Protein AF-A0A6L3X7C4-F1 (afdb_monomer)

Solvent-accessible surface area (backbone atoms only — not comparable to full-atom values): 9653 Å² total; per-residue (Å²): 132,88,69,69,70,49,76,47,75,50,71,75,43,77,41,56,76,80,66,51,71,67,56,55,49,32,49,53,51,39,54,50,51,34,57,78,67,65,48,51,66,63,54,42,50,52,48,37,49,77,60,28,82,57,48,43,66,79,46,42,47,65,79,62,64,33,93,55,52,71,61,48,52,57,58,47,50,78,78,40,77,66,32,76,47,75,29,35,38,68,90,74,42,82,48,37,38,40,21,62,51,86,77,60,83,91,55,77,57,62,48,46,70,46,79,44,75,48,69,45,38,42,35,86,85,70,50,65,44,62,66,53,42,56,42,34,75,77,35,82,52,38,69,58,31,45,49,52,37,46,75,72,70,43,91,82,57,80,61,66,31,70,78,94

Foldseek 3Di:
DDFDKDKDKDAKDKDWPPDPVQQVVLLVVLLVVCVVVVDDLLVSVVSCQVRGQKDWPVCSCRSSVHPPVVVSVVVVVVVAVKDKDWAEEQNHDITIMIHSDPDCPPPDRYIYIDIDTDMWMQGPVRDTLVVLVVLCVVDVQLVVSQVVCVVVVHDDDSVSSPDD

Secondary structure (DSSP, 8-state):
----EEEEE---EEEETT--HHHHHHHHHHHHHHHHTT--HHHHHHHHHHHSS-EETTTHHHHS--TTHHHHHHHHHTTS--EEEEEEETTTEEEEEEES-S--TTS-SEE-EEEE--EEEEETT---SHHHHHHHHH--SHHHHHHHHHHTT----GGGGT--

Structure (mmCIF, N/CA/C/O backbone):
data_AF-A0A6L3X7C4-F1
#
_entry.id   AF-A0A6L3X7C4-F1
#
loop_
_atom_site.group_PDB
_atom_site.id
_atom_site.type_symbol
_atom_site.label_atom_id
_atom_site.label_alt_id
_atom_site.label_comp_id
_atom_site.label_asym_id
_atom_site.label_entity_id
_atom_site.label_seq_id
_atom_site.pdbx_PDB_ins_code
_atom_site.Cartn_x
_atom_site.Cartn_y
_atom_site.Cartn_z
_atom_site.occupancy
_atom_site.B_iso_or_equiv
_atom_site.auth_seq_id
_atom_site.auth_comp_id
_atom_site.auth_asym_id
_atom_site.auth_atom_id
_atom_site.pdbx_PDB_model_num
ATOM 1 N N . MET A 1 1 ? -13.056 -11.630 36.543 1.00 42.38 1 MET A N 1
ATOM 2 C CA . MET A 1 1 ? -11.672 -11.805 36.059 1.00 42.38 1 MET A CA 1
ATOM 3 C C . MET A 1 1 ? -11.628 -11.314 34.627 1.00 42.38 1 MET A C 1
ATOM 5 O O . MET A 1 1 ? -12.332 -11.875 33.799 1.00 42.38 1 MET A O 1
ATOM 9 N N . THR A 1 2 ? -10.916 -10.227 34.346 1.00 59.78 2 THR A N 1
ATOM 10 C CA . THR A 1 2 ? -10.730 -9.724 32.979 1.00 59.78 2 THR A CA 1
ATOM 11 C C . THR A 1 2 ? -9.810 -10.690 32.240 1.00 59.78 2 THR A C 1
ATOM 13 O O . THR A 1 2 ? -8.615 -10.755 32.519 1.00 59.78 2 THR A O 1
ATOM 16 N N . GLY A 1 3 ? -10.389 -11.508 31.360 1.00 72.12 3 GLY A N 1
ATOM 17 C CA . GLY A 1 3 ? -9.619 -12.362 30.462 1.00 72.12 3 GLY A CA 1
ATOM 18 C C . GLY A 1 3 ? -8.698 -11.515 29.585 1.00 72.12 3 GLY A C 1
ATOM 19 O O . GLY A 1 3 ? -9.003 -10.360 29.283 1.00 72.12 3 GLY A O 1
ATOM 20 N N . ARG A 1 4 ? -7.554 -12.078 29.199 1.00 82.00 4 ARG A N 1
ATOM 21 C CA . ARG A 1 4 ? -6.636 -11.436 28.256 1.00 82.00 4 ARG A CA 1
ATOM 22 C C . ARG A 1 4 ? -7.362 -11.201 26.924 1.00 82.00 4 ARG A C 1
ATOM 24 O O . ARG A 1 4 ? -7.992 -12.119 26.402 1.00 82.00 4 ARG A O 1
ATOM 31 N N . VAL A 1 5 ? -7.269 -9.976 26.412 1.00 85.12 5 VAL A N 1
ATOM 32 C CA . VAL A 1 5 ? -7.754 -9.586 25.082 1.00 85.12 5 VAL A CA 1
ATOM 33 C C . VAL A 1 5 ? -6.539 -9.160 24.273 1.00 85.12 5 VAL A C 1
ATOM 35 O O . VAL A 1 5 ? -5.841 -8.222 24.659 1.00 85.12 5 VAL A O 1
ATOM 38 N N . ASP A 1 6 ? -6.277 -9.861 23.178 1.00 85.88 6 ASP A N 1
ATOM 39 C CA . ASP A 1 6 ? -5.190 -9.565 22.256 1.00 85.88 6 ASP A CA 1
ATOM 40 C C . ASP A 1 6 ? -5.738 -8.824 21.024 1.00 85.88 6 ASP A C 1
ATOM 42 O O . ASP A 1 6 ? -6.822 -9.122 20.514 1.00 85.88 6 ASP A O 1
ATOM 46 N N . TYR A 1 7 ? -4.974 -7.841 20.544 1.00 85.06 7 TYR A N 1
ATOM 47 C CA . TYR A 1 7 ? -5.285 -7.077 19.337 1.00 85.06 7 TYR A CA 1
ATOM 48 C C . TYR A 1 7 ? -4.189 -7.315 18.308 1.00 85.06 7 TYR A C 1
ATOM 50 O O . TYR A 1 7 ? -3.031 -6.961 18.529 1.00 85.06 7 TYR A O 1
ATOM 58 N N . HIS A 1 8 ? -4.550 -7.897 17.169 1.00 80.88 8 HIS A N 1
ATOM 59 C CA . HIS A 1 8 ? -3.641 -8.076 16.046 1.00 80.88 8 HIS A CA 1
ATOM 60 C C . HIS A 1 8 ? -3.910 -7.002 15.002 1.00 80.88 8 HIS A C 1
ATOM 62 O O . HIS A 1 8 ? -5.001 -6.929 14.437 1.00 80.88 8 HIS A O 1
ATOM 68 N N . LEU A 1 9 ? -2.903 -6.169 14.743 1.00 75.12 9 LEU A N 1
ATOM 69 C CA . LEU A 1 9 ? -2.938 -5.186 13.669 1.00 75.12 9 LEU A CA 1
ATOM 70 C C . LEU A 1 9 ? -2.229 -5.764 12.447 1.00 75.12 9 LEU A C 1
ATOM 72 O O . LEU A 1 9 ? -1.011 -5.940 12.448 1.00 75.12 9 LEU A O 1
ATOM 76 N N . GLU A 1 10 ? -2.986 -6.039 11.393 1.00 68.12 10 GLU A N 1
ATOM 77 C CA . GLU A 1 10 ? -2.406 -6.341 10.091 1.00 68.12 10 GLU A CA 1
ATOM 78 C C . GLU A 1 10 ? -1.957 -5.037 9.420 1.00 68.12 10 GLU A C 1
ATOM 80 O O . GLU A 1 10 ? -2.632 -4.002 9.486 1.00 68.12 10 GLU A O 1
ATOM 85 N N . LYS A 1 11 ? -0.789 -5.088 8.767 1.00 64.56 11 LYS A N 1
ATOM 86 C CA . LYS A 1 11 ? -0.268 -3.989 7.945 1.00 64.56 11 LYS A CA 1
ATOM 87 C C . LYS A 1 11 ? -1.316 -3.580 6.908 1.00 64.56 11 LYS A C 1
ATOM 89 O O . LYS A 1 11 ? -2.040 -4.429 6.398 1.00 64.56 11 LYS A O 1
ATOM 94 N N . TYR A 1 12 ? -1.344 -2.290 6.570 1.00 70.62 12 TYR A N 1
ATOM 95 C CA . TYR A 1 12 ? -2.145 -1.759 5.469 1.00 70.62 12 TYR A CA 1
ATOM 96 C C . TYR A 1 12 ? -2.023 -2.650 4.231 1.00 70.62 12 TYR A C 1
ATOM 98 O O . TYR A 1 12 ? -0.960 -2.704 3.610 1.00 70.62 12 TYR A O 1
ATOM 106 N N . LEU A 1 13 ? -3.111 -3.331 3.876 1.00 73.94 13 LEU A N 1
ATOM 107 C CA . LEU A 1 13 ? -3.192 -4.069 2.628 1.00 73.94 13 LEU A CA 1
ATOM 108 C C . LEU A 1 13 ? -3.862 -3.157 1.606 1.00 73.94 13 LEU A C 1
ATOM 110 O O . LEU A 1 13 ? -5.073 -2.926 1.652 1.00 73.94 13 LEU A O 1
ATOM 114 N N . LEU A 1 14 ? -3.041 -2.588 0.729 1.00 85.62 14 LEU A N 1
ATOM 115 C CA . LEU A 1 14 ? -3.510 -1.899 -0.462 1.00 85.62 14 LEU A CA 1
ATOM 116 C C . LEU A 1 14 ? -3.751 -2.949 -1.549 1.00 85.62 14 LEU A C 1
ATOM 118 O O . LEU A 1 14 ? -2.827 -3.669 -1.918 1.00 85.62 14 LEU A O 1
ATOM 122 N N . THR A 1 15 ? -4.975 -3.027 -2.059 1.00 85.38 15 THR A N 1
ATOM 123 C CA . THR A 1 15 ? -5.345 -3.955 -3.134 1.00 85.38 15 THR A CA 1
ATOM 124 C C . THR A 1 15 ? -5.997 -3.179 -4.265 1.00 85.38 15 THR A C 1
ATOM 126 O O . THR A 1 15 ? -6.961 -2.447 -4.033 1.00 85.38 15 THR A O 1
ATOM 129 N N . GLU A 1 16 ? -5.478 -3.336 -5.477 1.00 92.25 16 GLU A N 1
ATOM 130 C CA . GLU A 1 16 ? -6.137 -2.863 -6.694 1.00 92.25 16 GLU A CA 1
ATOM 131 C C . GLU A 1 16 ? -7.187 -3.901 -7.122 1.00 92.25 16 GLU A C 1
ATOM 133 O O . GLU A 1 16 ? -6.939 -5.103 -7.060 1.00 92.25 16 GLU A O 1
ATOM 138 N N . ALA A 1 17 ? -8.395 -3.454 -7.461 1.00 91.19 17 ALA A N 1
ATOM 139 C CA . ALA A 1 17 ? -9.540 -4.327 -7.704 1.00 91.19 17 ALA A CA 1
ATOM 140 C C . ALA A 1 17 ? -9.412 -5.136 -9.000 1.00 91.19 17 ALA A C 1
ATOM 142 O O . ALA A 1 17 ? -9.948 -6.239 -9.077 1.00 91.19 17 ALA A O 1
ATOM 143 N N . GLY A 1 18 ? -8.726 -4.586 -10.001 1.00 90.56 18 GLY A N 1
ATOM 144 C CA . GLY A 1 18 ? -8.467 -5.219 -11.287 1.00 90.56 18 GLY A CA 1
ATOM 145 C C . GLY A 1 18 ? -7.063 -5.807 -11.425 1.00 90.56 18 GLY A C 1
ATOM 146 O O . GLY A 1 18 ? -6.650 -6.032 -12.563 1.00 90.56 18 GLY A O 1
ATOM 147 N N . GLU A 1 19 ? -6.322 -6.033 -10.326 1.00 91.50 19 GLU A N 1
ATOM 148 C CA . GLU A 1 19 ? -4.899 -6.371 -10.426 1.00 91.50 19 GLU A CA 1
ATOM 149 C C . GLU A 1 19 ? -4.728 -7.711 -11.158 1.00 91.50 19 GLU A C 1
ATOM 151 O O . GLU A 1 19 ? -5.192 -8.744 -10.665 1.00 91.50 19 GLU A O 1
ATOM 156 N N . PRO A 1 20 ? -4.038 -7.746 -12.313 1.00 93.00 20 PRO A N 1
ATOM 157 C CA . PRO A 1 20 ? -3.763 -9.002 -12.988 1.00 93.00 20 PRO A CA 1
ATOM 158 C C . PRO A 1 20 ? -2.860 -9.891 -12.128 1.00 93.00 20 PRO A C 1
ATOM 160 O O . PRO A 1 20 ? -1.851 -9.421 -11.601 1.00 93.00 20 PRO A O 1
ATOM 163 N N . GLU A 1 21 ? -3.119 -11.203 -12.099 1.00 93.81 21 GLU A N 1
ATOM 164 C CA . GLU A 1 21 ? -2.332 -12.180 -11.317 1.00 93.81 21 GLU A CA 1
ATOM 165 C C . GLU A 1 21 ? -0.820 -12.108 -11.578 1.00 93.81 21 GLU A C 1
ATOM 167 O O . GLU A 1 21 ? 0.012 -12.468 -10.743 1.00 93.81 21 GLU A O 1
ATOM 172 N N . ARG A 1 22 ? -0.442 -11.678 -12.783 1.00 95.25 22 ARG A N 1
ATOM 173 C CA . ARG A 1 22 ? 0.952 -11.468 -13.162 1.00 95.25 22 ARG A CA 1
ATOM 174 C C . ARG A 1 22 ? 1.592 -10.312 -12.388 1.00 95.25 22 ARG A C 1
ATOM 176 O O . ARG A 1 22 ? 2.705 -10.489 -11.907 1.00 95.25 22 ARG A O 1
ATOM 183 N N . LEU A 1 23 ? 0.899 -9.179 -1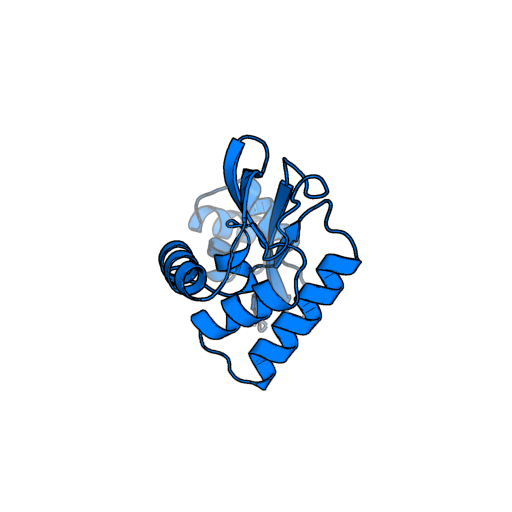2.231 1.00 94.44 23 LEU A N 1
ATOM 184 C CA . LEU A 1 23 ? 1.381 -8.065 -11.405 1.00 94.44 23 LEU A CA 1
ATOM 185 C C . LEU A 1 23 ? 1.454 -8.473 -9.937 1.00 94.44 23 LEU A C 1
ATOM 187 O O . LEU A 1 23 ? 2.448 -8.180 -9.281 1.00 94.44 23 LEU A O 1
ATOM 191 N N . THR A 1 24 ? 0.453 -9.201 -9.436 1.00 93.25 24 THR A N 1
ATOM 192 C CA . THR A 1 24 ? 0.468 -9.713 -8.059 1.00 93.25 24 THR A CA 1
ATOM 193 C C . THR A 1 24 ? 1.723 -10.552 -7.792 1.00 93.25 24 THR A C 1
ATOM 195 O O . THR A 1 24 ? 2.381 -10.373 -6.766 1.00 93.25 24 THR A O 1
ATOM 198 N N . ARG A 1 25 ? 2.110 -11.423 -8.737 1.00 96.00 25 ARG A N 1
ATOM 199 C CA . ARG A 1 25 ? 3.347 -12.218 -8.650 1.00 96.00 25 ARG A CA 1
ATOM 200 C C . ARG A 1 25 ? 4.613 -11.361 -8.703 1.00 96.00 25 ARG A C 1
ATOM 202 O O . ARG A 1 25 ? 5.460 -11.517 -7.829 1.00 96.00 25 ARG A O 1
ATOM 209 N N . GLN A 1 26 ? 4.711 -10.430 -9.655 1.00 96.75 26 GLN A N 1
ATOM 210 C CA . GLN A 1 26 ? 5.856 -9.512 -9.763 1.00 96.75 26 GLN A CA 1
ATOM 211 C C . GLN A 1 26 ? 6.063 -8.718 -8.466 1.00 96.75 26 GLN A C 1
ATOM 213 O O . GLN A 1 26 ? 7.174 -8.623 -7.949 1.00 96.75 26 GLN A O 1
ATOM 218 N N . TRP A 1 27 ? 4.981 -8.203 -7.882 1.00 95.62 27 TRP A N 1
ATOM 219 C CA . TRP A 1 27 ? 5.047 -7.500 -6.607 1.00 95.62 27 TRP A CA 1
ATOM 220 C C . TRP A 1 27 ? 5.470 -8.403 -5.451 1.00 95.62 27 TRP A C 1
ATOM 222 O O . TRP A 1 27 ? 6.261 -7.973 -4.615 1.00 95.62 27 TRP A O 1
ATOM 232 N N . ALA A 1 28 ? 4.979 -9.642 -5.388 1.00 94.25 28 ALA A N 1
ATOM 233 C CA . ALA A 1 28 ? 5.393 -10.586 -4.354 1.00 94.25 28 ALA A CA 1
ATOM 234 C C . ALA A 1 28 ? 6.902 -10.883 -4.421 1.00 94.25 28 ALA A C 1
ATOM 236 O O . ALA A 1 28 ? 7.568 -10.926 -3.385 1.00 94.25 28 ALA A O 1
ATOM 237 N N . GLU A 1 29 ? 7.450 -11.031 -5.628 1.00 96.50 29 GLU A N 1
ATOM 238 C CA . GLU A 1 29 ? 8.881 -11.246 -5.853 1.00 96.50 29 GLU A CA 1
ATOM 239 C C . GLU A 1 29 ? 9.711 -10.034 -5.425 1.00 96.50 29 GLU A C 1
ATOM 241 O O . GLU A 1 29 ? 10.627 -10.191 -4.616 1.00 96.50 29 GLU A O 1
ATOM 246 N N . VAL A 1 30 ? 9.330 -8.828 -5.862 1.00 96.56 30 VAL A N 1
ATOM 247 C CA . VAL A 1 30 ? 9.991 -7.576 -5.460 1.00 96.56 30 VAL A CA 1
ATOM 248 C C . VAL A 1 30 ? 9.965 -7.401 -3.948 1.00 96.56 30 VAL A C 1
ATOM 250 O O . VAL A 1 30 ? 10.983 -7.069 -3.348 1.00 96.56 30 VAL A O 1
ATOM 253 N N . MET A 1 31 ? 8.824 -7.643 -3.300 1.00 93.94 31 MET A N 1
ATOM 254 C CA . MET A 1 31 ? 8.701 -7.480 -1.850 1.00 93.94 31 MET A CA 1
ATOM 255 C C . MET A 1 31 ? 9.572 -8.469 -1.076 1.00 93.94 31 MET A C 1
ATOM 257 O O . MET A 1 31 ? 10.159 -8.089 -0.060 1.00 93.94 31 MET A O 1
ATOM 261 N N . ARG A 1 32 ? 9.679 -9.712 -1.559 1.00 95.50 32 ARG A N 1
ATOM 262 C CA . ARG A 1 32 ? 10.579 -10.720 -0.992 1.00 95.50 32 ARG A CA 1
ATOM 263 C C . ARG A 1 32 ? 12.037 -10.293 -1.151 1.00 95.50 32 ARG A C 1
ATOM 265 O O . ARG A 1 32 ? 12.762 -10.252 -0.166 1.00 95.50 32 ARG A O 1
ATOM 272 N N . GLU A 1 33 ? 12.441 -9.885 -2.349 1.00 96.31 33 GLU A N 1
ATOM 273 C CA . GLU A 1 33 ? 13.818 -9.464 -2.620 1.00 96.31 33 GLU A CA 1
ATOM 274 C C . GLU A 1 33 ? 14.218 -8.220 -1.812 1.00 96.31 33 GLU A C 1
ATOM 276 O O . GLU A 1 33 ? 15.277 -8.183 -1.184 1.00 96.31 33 GLU A O 1
ATOM 281 N N . CYS A 1 34 ? 13.322 -7.233 -1.727 1.00 95.12 34 CYS A N 1
ATOM 282 C CA . CYS A 1 34 ? 13.511 -6.047 -0.896 1.00 95.12 34 CYS A CA 1
ATOM 283 C C . CYS A 1 34 ? 13.741 -6.407 0.579 1.00 95.12 34 CYS A C 1
ATOM 285 O O . CYS A 1 34 ? 14.520 -5.736 1.263 1.00 95.12 34 CYS A O 1
ATOM 287 N N . HIS A 1 35 ? 13.041 -7.432 1.076 1.00 91.81 35 HIS A N 1
ATOM 288 C CA . HIS A 1 35 ? 13.187 -7.920 2.441 1.00 91.81 35 HIS A CA 1
ATOM 289 C C . HIS A 1 35 ? 14.527 -8.632 2.645 1.00 91.81 35 HIS A C 1
ATOM 291 O O . HIS A 1 35 ? 15.270 -8.261 3.557 1.00 91.81 35 HIS A O 1
ATOM 297 N N . ASP A 1 36 ? 14.855 -9.586 1.774 1.00 94.12 36 ASP A N 1
ATOM 298 C CA . ASP A 1 36 ? 16.061 -10.414 1.872 1.00 94.12 36 ASP A CA 1
ATOM 299 C C . ASP A 1 36 ? 17.336 -9.562 1.805 1.00 94.12 36 ASP A C 1
ATOM 301 O O . ASP A 1 36 ? 18.263 -9.740 2.597 1.00 94.12 36 ASP A O 1
ATOM 305 N N . GLN A 1 37 ? 17.353 -8.566 0.915 1.00 93.75 37 GLN A N 1
ATOM 306 C CA . GLN A 1 37 ? 18.493 -7.666 0.724 1.00 93.75 37 GLN A CA 1
ATOM 307 C C . GLN A 1 37 ? 18.523 -6.489 1.711 1.00 93.75 37 GLN A C 1
ATOM 309 O O . GLN A 1 37 ? 19.467 -5.701 1.695 1.00 93.75 37 GLN A O 1
ATOM 314 N N . LYS A 1 38 ? 17.503 -6.333 2.570 1.00 91.81 38 LYS A N 1
ATOM 315 C CA . LYS A 1 38 ? 17.327 -5.162 3.455 1.00 91.81 38 LYS A CA 1
ATOM 316 C C . LYS A 1 38 ? 17.436 -3.834 2.690 1.00 91.81 38 LYS A C 1
ATOM 318 O O . LYS A 1 38 ? 18.081 -2.886 3.140 1.00 91.81 38 LYS A O 1
ATOM 323 N N . SER A 1 39 ? 16.794 -3.783 1.526 1.00 90.25 39 SER A N 1
ATOM 324 C CA . SER A 1 39 ? 16.919 -2.687 0.565 1.00 90.25 39 SER A CA 1
ATOM 325 C C . SER A 1 39 ? 16.480 -1.332 1.134 1.00 90.25 39 SER A C 1
ATOM 327 O O . SER A 1 39 ? 15.437 -1.207 1.785 1.00 90.25 39 SER A O 1
ATOM 329 N N . GLY A 1 40 ? 17.256 -0.288 0.828 1.00 93.75 40 GLY A N 1
ATOM 330 C CA . GLY A 1 40 ? 16.914 1.107 1.118 1.00 93.75 40 GLY A CA 1
ATOM 331 C C . GLY A 1 40 ? 15.761 1.633 0.251 1.00 93.75 40 GLY A C 1
ATOM 332 O O . GLY A 1 40 ? 15.282 0.965 -0.657 1.00 93.75 40 GLY A O 1
ATOM 333 N N . ALA A 1 41 ? 15.275 2.849 0.515 1.00 94.62 41 ALA A N 1
ATOM 334 C CA . ALA A 1 41 ? 14.113 3.400 -0.199 1.00 94.62 41 ALA A CA 1
ATOM 335 C C . ALA A 1 41 ? 14.308 3.503 -1.724 1.00 94.62 41 ALA A C 1
ATOM 337 O O . ALA A 1 41 ? 13.404 3.142 -2.471 1.00 94.62 41 ALA A O 1
ATOM 338 N N . GLU A 1 42 ? 15.476 3.963 -2.167 1.00 94.56 42 GLU A N 1
ATOM 339 C CA . GLU A 1 42 ? 15.809 4.076 -3.589 1.00 94.56 42 GLU A CA 1
ATOM 340 C C . GLU A 1 42 ? 15.947 2.703 -4.251 1.00 94.56 42 GLU A C 1
ATOM 342 O O . GLU A 1 42 ? 15.335 2.462 -5.286 1.00 94.56 42 GLU A O 1
ATOM 347 N N . GLU A 1 43 ? 16.646 1.769 -3.602 1.00 95.19 43 GLU A N 1
ATOM 348 C CA . GLU A 1 43 ? 16.836 0.417 -4.135 1.00 95.19 43 GLU A CA 1
ATOM 349 C C . GLU A 1 43 ? 15.512 -0.339 -4.274 1.00 95.19 43 GLU A C 1
ATOM 351 O O . GLU A 1 43 ? 15.255 -0.965 -5.295 1.00 95.19 43 GLU A O 1
ATOM 356 N N . ARG A 1 44 ? 14.599 -0.196 -3.303 1.00 96.94 44 ARG A N 1
ATOM 357 C CA . ARG A 1 44 ? 13.247 -0.769 -3.409 1.00 96.94 44 ARG A CA 1
ATOM 358 C C . ARG A 1 44 ? 12.483 -0.228 -4.618 1.00 96.94 44 ARG A C 1
ATOM 360 O O . ARG A 1 44 ? 11.750 -0.976 -5.260 1.00 96.94 44 ARG A O 1
ATOM 367 N N . LEU A 1 45 ? 12.631 1.064 -4.926 1.00 96.88 45 LEU A N 1
ATOM 368 C CA . LEU A 1 45 ? 12.018 1.663 -6.113 1.00 96.88 45 LEU A CA 1
ATOM 369 C C . LEU A 1 45 ? 12.675 1.149 -7.399 1.00 96.88 45 LEU A C 1
ATOM 371 O O . LEU A 1 45 ? 11.960 0.797 -8.335 1.00 96.88 45 LEU A O 1
ATOM 375 N N . ARG A 1 46 ? 14.010 1.072 -7.430 1.00 96.19 46 ARG A N 1
ATOM 376 C CA . ARG A 1 46 ? 14.784 0.543 -8.561 1.00 96.19 46 ARG A CA 1
ATOM 377 C C . ARG A 1 46 ? 14.379 -0.901 -8.871 1.00 96.19 46 ARG A C 1
ATOM 379 O O . ARG A 1 46 ? 13.982 -1.187 -9.998 1.00 96.19 46 ARG A O 1
ATOM 386 N N . LEU A 1 47 ? 14.362 -1.774 -7.861 1.00 96.56 47 LEU A N 1
ATOM 387 C CA . LEU A 1 47 ? 13.908 -3.163 -7.979 1.00 96.56 47 LEU A CA 1
ATOM 388 C C . LEU A 1 47 ? 12.474 -3.261 -8.505 1.00 96.56 47 LEU A C 1
ATOM 390 O O . LEU A 1 47 ? 12.203 -4.066 -9.395 1.00 96.56 47 LEU A O 1
ATOM 394 N N . ALA A 1 48 ? 11.556 -2.433 -8.002 1.00 97.19 48 ALA A N 1
ATOM 395 C CA . ALA A 1 48 ? 10.176 -2.441 -8.475 1.00 97.19 48 ALA A CA 1
ATOM 396 C C . ALA A 1 48 ? 10.061 -2.033 -9.949 1.00 97.19 48 ALA A C 1
ATOM 398 O O . ALA A 1 48 ? 9.351 -2.684 -10.705 1.00 97.19 48 ALA A O 1
ATOM 399 N N . LEU A 1 49 ? 10.777 -0.995 -10.381 1.00 96.56 49 LEU A N 1
ATOM 400 C CA . LEU A 1 49 ? 10.736 -0.533 -11.770 1.00 96.56 49 LEU A CA 1
ATOM 401 C C . LEU A 1 49 ? 11.364 -1.523 -12.757 1.00 96.56 49 LEU A C 1
ATOM 403 O O . LEU A 1 49 ? 10.938 -1.579 -13.907 1.00 96.56 49 LEU A O 1
ATOM 407 N N . LEU A 1 50 ? 12.359 -2.294 -12.314 1.00 96.25 50 LEU A N 1
ATOM 408 C CA . LEU A 1 50 ? 13.009 -3.319 -13.132 1.00 96.25 50 LEU A CA 1
ATOM 409 C C . LEU A 1 50 ? 12.159 -4.587 -13.287 1.00 96.25 50 LEU A C 1
ATOM 411 O O . LEU A 1 50 ? 12.242 -5.246 -14.321 1.00 96.25 50 LEU A O 1
ATOM 415 N N . ASN A 1 51 ? 11.353 -4.930 -12.279 1.00 96.69 51 ASN A N 1
ATOM 416 C CA . ASN A 1 51 ? 10.696 -6.240 -12.199 1.00 96.69 51 ASN A CA 1
ATOM 417 C C . ASN A 1 51 ? 9.164 -6.192 -12.301 1.00 96.69 51 ASN A C 1
ATOM 419 O O . ASN A 1 51 ? 8.537 -7.208 -12.607 1.00 96.69 51 ASN A O 1
ATOM 423 N N . VAL A 1 52 ? 8.546 -5.033 -12.068 1.00 96.75 52 VAL A N 1
ATOM 424 C CA . VAL A 1 52 ? 7.104 -4.828 -12.231 1.00 96.75 52 VAL A CA 1
ATOM 425 C C . VAL A 1 52 ? 6.855 -4.085 -13.532 1.00 96.75 52 VAL A C 1
ATOM 427 O O . VAL A 1 52 ? 7.522 -3.106 -13.854 1.00 96.75 52 VAL A O 1
ATOM 430 N N . ASP A 1 53 ? 5.848 -4.525 -14.279 1.00 95.31 53 ASP A N 1
ATOM 431 C CA . ASP A 1 53 ? 5.507 -3.918 -15.564 1.00 95.31 53 ASP A CA 1
ATOM 432 C C . ASP A 1 53 ? 5.234 -2.418 -15.502 1.00 95.31 53 ASP A C 1
ATOM 434 O O . ASP A 1 53 ? 5.576 -1.684 -16.431 1.00 95.31 53 ASP A O 1
ATOM 438 N N . TYR A 1 54 ? 4.588 -1.983 -14.428 1.00 96.25 54 TYR A N 1
ATOM 439 C CA . TYR A 1 54 ? 4.385 -0.588 -14.095 1.00 96.25 54 TYR A CA 1
ATOM 440 C C . TYR A 1 54 ? 4.133 -0.454 -12.599 1.00 96.25 54 TYR A C 1
ATOM 442 O O . TYR A 1 54 ? 3.665 -1.380 -11.938 1.00 96.25 54 TYR A O 1
ATOM 450 N N . VAL A 1 55 ? 4.392 0.736 -12.075 1.00 96.31 55 VAL A N 1
ATOM 451 C CA . VAL A 1 55 ? 4.079 1.099 -10.693 1.00 96.31 55 VAL A CA 1
ATOM 452 C C . VAL A 1 55 ? 3.221 2.352 -10.697 1.00 96.31 55 VAL A C 1
ATOM 454 O O . VAL A 1 55 ? 3.486 3.290 -11.453 1.00 96.31 55 VAL A O 1
ATOM 457 N N . THR A 1 56 ? 2.184 2.400 -9.866 1.00 95.94 56 THR A N 1
ATOM 458 C CA . THR A 1 56 ? 1.377 3.618 -9.741 1.00 95.94 56 THR A CA 1
ATOM 459 C C . THR A 1 56 ? 1.919 4.515 -8.634 1.00 95.94 56 THR A C 1
ATOM 461 O O . THR A 1 56 ? 2.373 4.041 -7.590 1.00 95.94 56 THR A O 1
ATOM 464 N N . SER A 1 57 ? 1.821 5.834 -8.807 1.00 94.81 57 SER A N 1
ATOM 465 C CA . SER A 1 57 ? 2.203 6.795 -7.765 1.00 94.81 57 SER A CA 1
ATOM 466 C C . SER A 1 57 ? 1.400 6.624 -6.472 1.00 94.81 57 SER A C 1
ATOM 468 O O . SER A 1 57 ? 1.871 7.013 -5.402 1.00 94.81 57 SER A O 1
ATOM 470 N N . PHE A 1 58 ? 0.218 6.004 -6.549 1.00 92.56 58 PHE A N 1
ATOM 471 C CA . PHE A 1 58 ? -0.589 5.677 -5.384 1.00 92.56 58 PHE A CA 1
ATOM 472 C C . PHE A 1 58 ? -0.037 4.501 -4.584 1.00 92.56 58 PHE A C 1
ATOM 474 O O . PHE A 1 58 ? -0.114 4.536 -3.365 1.00 92.56 58 PHE A O 1
ATOM 481 N N . GLU A 1 59 ? 0.540 3.487 -5.227 1.00 92.31 59 GLU A N 1
ATOM 482 C CA . GLU A 1 59 ? 1.038 2.282 -4.552 1.00 92.31 59 GLU A CA 1
ATOM 483 C C . GLU A 1 59 ? 2.393 2.474 -3.881 1.00 92.31 59 GLU A C 1
ATOM 485 O O . GLU A 1 59 ? 2.659 1.835 -2.862 1.00 92.31 59 GLU A O 1
ATOM 490 N N . LEU A 1 60 ? 3.242 3.350 -4.425 1.00 93.12 60 LEU A N 1
ATOM 491 C CA . LEU A 1 60 ? 4.620 3.546 -3.964 1.00 93.12 60 LEU A CA 1
ATOM 492 C C . LEU A 1 60 ? 4.744 3.782 -2.442 1.00 93.12 60 LEU A C 1
ATOM 494 O O . LEU A 1 60 ? 5.577 3.126 -1.808 1.00 93.12 60 LEU A O 1
ATOM 498 N N . PRO A 1 61 ? 3.922 4.637 -1.800 1.00 90.56 61 PRO A N 1
ATOM 499 C CA . PRO A 1 61 ? 4.002 4.841 -0.355 1.00 90.56 61 PRO A CA 1
ATOM 500 C C . PRO A 1 61 ? 3.534 3.637 0.470 1.00 90.56 61 PRO A C 1
ATOM 502 O O . PRO A 1 61 ? 3.952 3.499 1.615 1.00 90.56 61 PRO A O 1
ATOM 505 N N . PHE A 1 62 ? 2.679 2.767 -0.076 1.00 88.38 62 PHE A N 1
ATOM 506 C CA . PHE A 1 62 ? 2.076 1.662 0.679 1.00 88.38 62 PHE A CA 1
ATOM 507 C C . PHE A 1 62 ? 2.802 0.337 0.460 1.00 88.38 62 PHE A C 1
ATOM 509 O O . PHE A 1 62 ? 3.130 -0.334 1.435 1.00 88.38 62 PHE A O 1
ATOM 516 N N . ARG A 1 63 ? 3.096 -0.028 -0.794 1.00 89.75 63 ARG A N 1
ATOM 517 C CA . ARG A 1 63 ? 3.823 -1.267 -1.113 1.00 89.75 63 ARG A CA 1
ATOM 518 C C . ARG A 1 63 ? 5.286 -1.148 -0.706 1.00 89.75 63 ARG A C 1
ATOM 520 O O . ARG A 1 63 ? 5.799 -1.986 0.026 1.00 89.75 63 ARG A O 1
ATOM 527 N N . LEU A 1 64 ? 5.934 -0.054 -1.104 1.00 92.12 64 LEU A N 1
ATOM 528 C CA . LEU A 1 64 ? 7.368 0.143 -0.901 1.00 92.12 64 LEU A CA 1
ATOM 529 C C . LEU A 1 64 ? 7.700 1.063 0.276 1.00 92.12 64 LEU A C 1
ATOM 531 O O . LEU A 1 64 ? 8.872 1.332 0.500 1.00 92.12 64 LEU A O 1
ATOM 535 N N . LEU A 1 65 ? 6.722 1.542 1.054 1.00 90.44 65 LEU A N 1
ATOM 536 C CA . LEU A 1 65 ? 6.951 2.422 2.214 1.00 90.44 65 LEU A CA 1
ATOM 537 C C . LEU A 1 65 ? 7.871 3.612 1.877 1.00 90.44 65 LEU A C 1
ATOM 539 O O . LEU A 1 65 ? 8.841 3.890 2.591 1.00 90.44 65 LEU A O 1
ATOM 543 N N . LEU A 1 66 ? 7.612 4.267 0.741 1.00 92.50 66 LEU A N 1
ATOM 544 C CA . LEU A 1 66 ? 8.381 5.420 0.272 1.00 92.50 66 LEU A CA 1
ATOM 545 C C . LEU A 1 66 ? 7.780 6.719 0.816 1.00 92.50 66 LEU A C 1
ATOM 547 O O . LEU A 1 66 ? 6.689 7.125 0.426 1.00 92.50 66 LEU A O 1
ATOM 551 N N . THR A 1 67 ? 8.516 7.407 1.689 1.00 88.19 67 THR A N 1
ATOM 552 C CA . THR A 1 67 ? 8.086 8.680 2.299 1.00 88.19 67 THR A CA 1
ATOM 553 C C . THR A 1 67 ? 8.282 9.895 1.388 1.00 88.19 67 THR A C 1
ATOM 555 O O . THR A 1 67 ? 7.650 10.927 1.591 1.00 88.19 67 THR A O 1
ATOM 558 N N . ARG A 1 68 ? 9.156 9.777 0.379 1.00 90.81 68 ARG A N 1
ATOM 559 C CA . ARG A 1 68 ? 9.542 10.831 -0.578 1.00 90.81 68 ARG A CA 1
ATOM 560 C C . ARG A 1 68 ? 9.521 10.306 -2.017 1.00 90.81 68 ARG A C 1
ATOM 562 O O . ARG A 1 68 ? 10.489 10.437 -2.759 1.00 90.81 68 ARG A O 1
ATOM 569 N N . ALA A 1 69 ? 8.431 9.630 -2.387 1.00 92.44 69 ALA A N 1
ATOM 570 C CA . ALA A 1 69 ? 8.307 8.970 -3.689 1.00 92.44 69 ALA A CA 1
ATOM 571 C C . ALA A 1 69 ? 8.546 9.913 -4.891 1.00 92.44 69 ALA A C 1
ATOM 573 O O . ALA A 1 69 ? 9.282 9.505 -5.786 1.00 92.44 69 ALA A O 1
ATOM 574 N N . PRO A 1 70 ? 8.035 11.165 -4.922 1.00 91.44 70 PRO A N 1
ATOM 575 C CA . PRO A 1 70 ? 8.307 12.073 -6.039 1.00 91.44 70 PRO A CA 1
ATOM 576 C C . PRO A 1 70 ? 9.797 12.384 -6.224 1.00 91.44 70 PRO A C 1
ATOM 578 O O . PRO A 1 70 ? 10.283 12.366 -7.348 1.00 91.44 70 PRO A O 1
ATOM 581 N N . GLN A 1 71 ? 10.529 12.620 -5.130 1.00 93.50 71 GLN A N 1
ATOM 582 C CA . GLN A 1 71 ? 11.965 12.912 -5.180 1.00 93.50 71 GLN A CA 1
ATOM 583 C C . GLN A 1 71 ? 12.767 11.692 -5.640 1.00 93.50 71 GLN A C 1
ATOM 585 O O . GLN A 1 71 ? 13.687 11.830 -6.433 1.00 93.50 71 GLN A O 1
ATOM 590 N N . LEU A 1 72 ? 12.393 10.494 -5.179 1.00 95.38 72 LEU A N 1
ATOM 591 C CA . LEU A 1 72 ? 13.044 9.253 -5.605 1.00 95.38 72 LEU A CA 1
ATOM 592 C C . LEU A 1 72 ? 12.804 8.966 -7.092 1.00 95.38 72 LEU A C 1
ATOM 594 O O . LEU A 1 72 ? 13.725 8.561 -7.790 1.00 95.38 72 LEU A O 1
ATOM 598 N N . ILE A 1 73 ? 11.589 9.209 -7.592 1.00 95.25 73 ILE A N 1
ATOM 599 C CA . ILE A 1 73 ? 11.281 9.091 -9.023 1.00 95.25 73 ILE A CA 1
ATOM 600 C C . ILE A 1 73 ? 12.143 10.050 -9.849 1.00 95.25 73 ILE A C 1
ATOM 602 O O . ILE A 1 73 ? 12.640 9.657 -10.900 1.00 95.25 73 ILE A O 1
ATOM 606 N N . ASP A 1 74 ? 12.325 11.285 -9.382 1.00 93.38 74 ASP A N 1
ATOM 607 C CA . ASP A 1 74 ? 13.179 12.267 -10.051 1.00 93.38 74 ASP A CA 1
ATOM 608 C C . ASP A 1 74 ? 14.648 11.817 -10.094 1.00 93.38 74 ASP A C 1
ATOM 610 O O . ASP A 1 74 ? 15.281 11.868 -11.144 1.00 93.38 74 ASP A O 1
ATOM 614 N N . SER A 1 75 ? 15.169 11.259 -8.994 1.00 91.69 75 SER A N 1
ATOM 615 C CA . SER A 1 75 ? 16.513 10.668 -8.968 1.00 91.69 75 SER A CA 1
ATOM 616 C C . SER A 1 75 ? 16.664 9.528 -9.982 1.00 91.69 75 SER A C 1
ATOM 618 O O . SER A 1 75 ? 17.597 9.544 -10.780 1.00 91.69 75 SER A O 1
ATOM 620 N N . ILE A 1 76 ? 15.706 8.598 -10.023 1.00 93.12 76 ILE A N 1
ATOM 621 C CA . ILE A 1 76 ? 15.701 7.456 -10.952 1.00 93.12 76 ILE A CA 1
ATOM 622 C C . ILE A 1 76 ? 15.626 7.891 -12.423 1.00 93.12 76 ILE A C 1
ATOM 624 O O . ILE A 1 76 ? 16.201 7.226 -13.282 1.00 93.12 76 ILE A O 1
ATOM 628 N N . ARG A 1 77 ? 14.954 9.005 -12.745 1.00 92.81 77 ARG A N 1
ATOM 629 C CA . ARG A 1 77 ? 14.894 9.537 -14.123 1.00 92.81 77 ARG A CA 1
ATOM 630 C C . ARG A 1 77 ? 16.254 9.930 -14.683 1.00 92.81 77 ARG A C 1
ATOM 632 O O . ARG A 1 77 ? 16.414 9.949 -15.899 1.00 92.81 77 ARG A O 1
ATOM 639 N N . ASN A 1 78 ? 17.216 10.243 -13.819 1.00 87.88 78 ASN A N 1
ATOM 640 C CA . ASN A 1 78 ? 18.582 10.530 -14.250 1.00 87.88 78 ASN A CA 1
ATOM 641 C C . ASN A 1 78 ? 19.339 9.254 -14.651 1.00 87.88 78 ASN A C 1
ATOM 643 O O . ASN A 1 78 ? 20.312 9.332 -15.394 1.00 87.88 78 ASN A O 1
ATOM 647 N N . GLU A 1 79 ? 18.895 8.088 -14.174 1.00 89.81 79 GLU A N 1
ATOM 648 C CA . GLU A 1 79 ? 19.531 6.789 -14.418 1.00 89.81 79 GLU A CA 1
ATOM 649 C C . GLU A 1 79 ? 18.833 5.989 -15.524 1.00 89.81 79 GLU A C 1
ATOM 651 O O . GLU A 1 79 ? 19.488 5.299 -16.304 1.00 89.81 79 GLU A O 1
ATOM 656 N N . PHE A 1 80 ? 17.505 6.082 -15.611 1.00 90.50 80 PHE A N 1
ATOM 657 C CA . PHE A 1 80 ? 16.690 5.283 -16.520 1.00 90.50 80 PHE A CA 1
ATOM 658 C C . PHE A 1 80 ? 15.781 6.146 -17.393 1.00 90.50 80 PHE A C 1
ATOM 660 O O . PHE A 1 80 ? 15.250 7.169 -16.961 1.00 90.50 80 PHE A O 1
ATOM 667 N N . GLN A 1 81 ? 15.502 5.665 -18.609 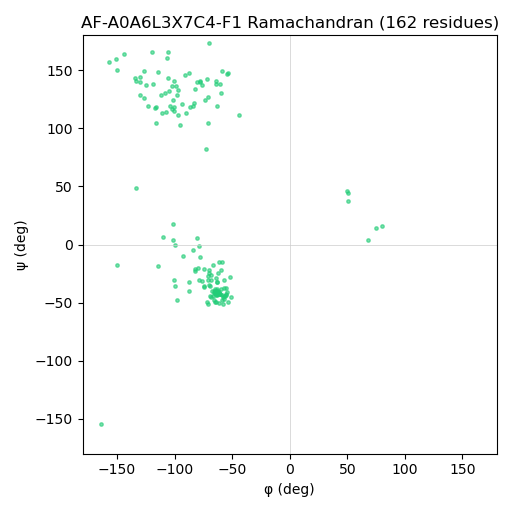1.00 91.88 81 GLN A N 1
ATOM 668 C CA . GLN A 1 81 ? 14.446 6.223 -19.456 1.00 91.88 81 GLN A CA 1
ATOM 669 C C . GLN A 1 81 ? 13.067 5.841 -18.904 1.00 91.88 81 GLN A C 1
ATOM 671 O O . GLN A 1 81 ? 12.444 4.870 -19.330 1.00 91.88 81 GLN A O 1
ATOM 676 N N . LEU A 1 82 ? 12.606 6.601 -17.913 1.00 95.12 82 LEU A N 1
ATOM 677 C CA . LEU A 1 82 ? 11.333 6.368 -17.249 1.00 95.12 82 LEU A CA 1
ATOM 678 C C . LEU A 1 82 ? 10.183 7.007 -18.032 1.00 95.12 82 LEU A C 1
ATOM 680 O O . LEU A 1 82 ? 10.105 8.230 -18.164 1.00 95.12 82 LEU A O 1
ATOM 684 N N . SER A 1 83 ? 9.247 6.179 -18.480 1.00 95.62 83 SER A N 1
ATOM 685 C CA . SER A 1 83 ? 8.012 6.636 -19.112 1.00 95.62 83 SER A CA 1
ATOM 686 C C . SER A 1 83 ? 6.933 6.891 -18.060 1.00 95.62 83 SER A C 1
ATOM 688 O O . SER A 1 83 ? 6.873 6.219 -17.026 1.00 95.62 83 SER A O 1
ATOM 690 N N . GLN A 1 84 ? 6.071 7.877 -18.320 1.00 95.75 84 GLN A N 1
ATOM 691 C CA . GLN A 1 84 ? 4.970 8.253 -17.435 1.00 95.75 84 GLN A CA 1
ATOM 692 C C . GLN A 1 84 ? 3.671 8.437 -18.220 1.00 95.75 84 GLN A C 1
ATOM 694 O O . GLN A 1 84 ? 3.661 9.060 -19.279 1.00 95.75 84 GLN A O 1
ATOM 699 N N . LYS A 1 85 ? 2.563 7.982 -17.631 1.00 96.06 85 LYS A N 1
ATOM 700 C CA . LYS A 1 85 ? 1.195 8.245 -18.097 1.00 96.06 85 LYS A CA 1
ATOM 701 C C . LYS A 1 85 ? 0.334 8.748 -16.937 1.00 96.06 85 LYS A C 1
ATOM 703 O O . LYS A 1 85 ? 0.483 8.274 -15.812 1.00 96.06 85 LYS A O 1
ATOM 708 N N . ASN A 1 86 ? -0.534 9.725 -17.190 1.00 97.12 86 ASN A N 1
ATOM 709 C CA . ASN A 1 86 ? -1.479 10.229 -16.188 1.00 97.12 86 ASN A CA 1
ATOM 710 C C . ASN A 1 86 ? -2.689 9.302 -16.094 1.00 97.12 86 ASN A C 1
ATOM 712 O O . ASN A 1 86 ? -3.163 8.826 -17.120 1.00 97.12 86 ASN A O 1
ATOM 716 N N . VAL A 1 87 ? -3.175 9.068 -14.876 1.00 97.12 87 VAL A N 1
ATOM 717 C CA . VAL A 1 87 ? -4.2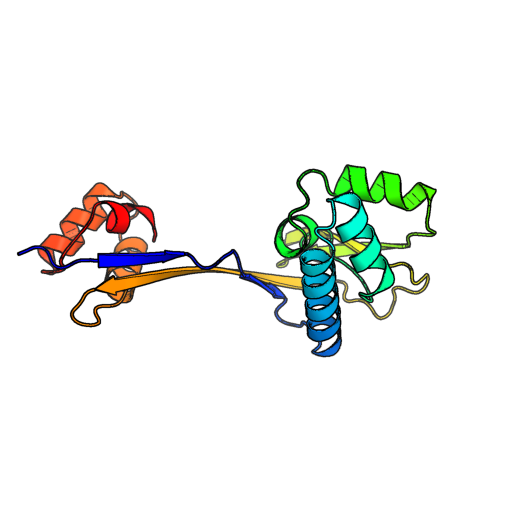77 8.135 -14.598 1.00 97.12 87 VAL A CA 1
ATOM 718 C C . VAL A 1 87 ? -5.172 8.636 -13.469 1.00 97.12 87 VAL A C 1
ATOM 720 O O . VAL A 1 87 ? -4.790 9.525 -12.697 1.00 97.12 87 VAL A O 1
ATOM 723 N N . LEU A 1 88 ? -6.364 8.052 -13.371 1.00 97.19 88 LEU A N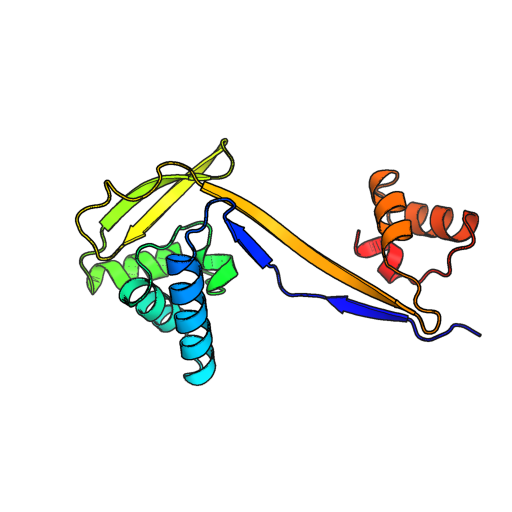 1
ATOM 724 C CA . LEU A 1 88 ? -7.351 8.347 -12.339 1.00 97.19 88 LEU A CA 1
ATOM 725 C C . LEU A 1 88 ? -7.403 7.222 -11.296 1.00 97.19 88 LEU A C 1
ATOM 727 O O . LEU A 1 88 ? -7.507 6.043 -11.621 1.00 97.19 88 LEU A O 1
ATOM 731 N N . PHE A 1 89 ? -7.374 7.578 -10.016 1.00 95.06 89 PHE A N 1
ATOM 732 C CA . PHE A 1 89 ? -7.542 6.644 -8.907 1.00 95.06 89 PHE A CA 1
ATOM 733 C C . PHE A 1 89 ? -8.897 6.856 -8.233 1.00 95.06 89 PHE A C 1
ATOM 735 O O . PHE A 1 89 ? -9.257 7.983 -7.860 1.00 95.06 89 PHE A O 1
ATOM 742 N N . ASN A 1 90 ? -9.636 5.764 -8.030 1.00 93.75 90 ASN A N 1
ATOM 743 C CA . ASN A 1 90 ? -10.934 5.734 -7.347 1.00 93.75 90 ASN A CA 1
ATOM 744 C C . ASN A 1 90 ? -11.927 6.774 -7.904 1.00 93.75 90 ASN A C 1
ATOM 746 O O . ASN A 1 90 ? -12.631 7.435 -7.136 1.00 93.75 90 ASN A O 1
ATOM 750 N N . GLY A 1 91 ? -11.908 6.982 -9.225 1.00 91.44 91 GLY A N 1
ATOM 751 C CA . GLY A 1 91 ? -12.808 7.884 -9.949 1.00 91.44 91 GLY A CA 1
ATOM 752 C C . GLY A 1 91 ? -12.637 9.384 -9.676 1.00 91.44 91 GLY A C 1
ATOM 753 O O . GLY A 1 91 ? -13.438 10.173 -10.165 1.00 91.44 91 GLY A O 1
ATOM 754 N N . LYS A 1 92 ? -11.650 9.817 -8.874 1.00 90.31 92 LYS A N 1
ATOM 755 C CA . LYS A 1 92 ? -11.544 11.243 -8.488 1.00 90.31 92 LYS A CA 1
ATOM 756 C C . LYS A 1 92 ? -10.145 11.786 -8.219 1.00 90.31 92 LYS A C 1
ATOM 758 O O . LYS A 1 92 ? -9.976 12.999 -8.139 1.00 90.31 92 LYS A O 1
ATOM 763 N N . ARG A 1 93 ? -9.143 10.933 -7.997 1.00 89.62 93 ARG A N 1
ATOM 764 C CA . ARG A 1 93 ? -7.791 11.377 -7.629 1.00 89.62 93 ARG A CA 1
ATOM 765 C C . ARG A 1 93 ? -6.871 11.256 -8.829 1.00 89.62 93 ARG A C 1
ATOM 767 O O . ARG A 1 93 ? -6.649 10.151 -9.302 1.00 89.62 93 ARG A O 1
ATOM 774 N N . PHE A 1 94 ? -6.301 12.365 -9.278 1.00 92.38 94 PHE A N 1
ATOM 775 C CA . PHE A 1 94 ? -5.282 12.330 -10.321 1.00 92.38 94 PHE A CA 1
ATOM 776 C C . PHE A 1 94 ? -3.966 11.768 -9.790 1.00 92.38 94 PHE A C 1
ATOM 778 O O . PHE A 1 94 ? -3.557 12.047 -8.659 1.00 92.38 94 PHE A O 1
ATOM 785 N N . GLY A 1 95 ? -3.293 11.003 -10.636 1.00 94.81 95 GLY A N 1
ATOM 786 C CA . GLY A 1 95 ? -1.943 10.532 -10.403 1.00 94.81 95 GLY A CA 1
ATOM 787 C C . GLY A 1 95 ? -1.319 10.027 -11.690 1.00 94.81 95 GLY A C 1
ATOM 788 O O . GLY A 1 95 ? -1.679 10.464 -12.784 1.00 94.81 95 GLY A O 1
ATOM 789 N N . CYS A 1 96 ? -0.353 9.129 -11.560 1.00 96.00 96 CYS A N 1
ATOM 790 C CA . CYS A 1 96 ? 0.389 8.638 -12.705 1.00 96.00 96 CYS A CA 1
ATOM 791 C C . CYS A 1 96 ? 0.892 7.214 -12.496 1.00 96.00 96 CYS A C 1
ATOM 793 O O . CYS A 1 96 ? 0.999 6.715 -11.373 1.00 96.00 96 CYS A O 1
ATOM 795 N N . VAL A 1 97 ? 1.196 6.580 -13.618 1.00 97.19 97 VAL A N 1
ATOM 796 C CA . VAL A 1 97 ? 1.916 5.316 -13.723 1.00 97.19 97 VAL A CA 1
ATOM 797 C C . VAL A 1 97 ? 3.319 5.598 -14.220 1.00 97.19 97 VAL A C 1
ATOM 799 O O . VAL A 1 97 ? 3.513 6.470 -15.069 1.00 97.19 97 VAL A O 1
ATOM 802 N N . TYR A 1 98 ? 4.271 4.835 -13.702 1.00 97.00 98 TYR A N 1
ATOM 803 C CA . TYR A 1 98 ? 5.658 4.832 -14.133 1.00 97.00 98 TYR A CA 1
ATOM 804 C C . TYR A 1 98 ? 6.020 3.445 -14.657 1.00 97.00 98 TYR A C 1
ATOM 806 O O . TYR A 1 98 ? 5.640 2.437 -14.060 1.00 97.00 98 TYR A O 1
ATOM 814 N N . SER A 1 99 ? 6.758 3.390 -15.761 1.00 96.56 99 SER A N 1
ATOM 815 C CA . SER A 1 99 ? 7.282 2.145 -16.325 1.00 96.56 99 SER A CA 1
ATOM 816 C C . SER A 1 99 ? 8.589 2.412 -17.061 1.00 96.56 99 SER A C 1
ATOM 818 O O . SER A 1 99 ? 8.789 3.495 -17.612 1.00 96.56 99 SER A O 1
ATOM 820 N N . LEU A 1 100 ? 9.469 1.414 -17.096 1.00 95.62 100 LEU A N 1
ATOM 821 C CA . LEU A 1 100 ? 10.643 1.426 -17.970 1.00 95.62 100 LEU A CA 1
ATOM 822 C C . LEU A 1 100 ? 10.293 1.079 -19.429 1.00 95.62 100 LEU A C 1
ATOM 824 O O . LEU A 1 100 ? 11.119 1.258 -20.320 1.00 95.62 100 LEU A O 1
ATOM 828 N N . LYS A 1 101 ? 9.070 0.602 -19.702 1.00 93.88 101 LYS A N 1
ATOM 829 C CA . LYS A 1 101 ? 8.573 0.386 -21.067 1.00 93.88 101 LYS A CA 1
ATOM 830 C C . LYS A 1 101 ? 8.197 1.727 -21.699 1.00 93.88 101 LYS A C 1
ATOM 832 O O . LYS A 1 101 ? 7.567 2.554 -21.050 1.00 93.88 101 LYS A O 1
ATOM 837 N N . GLN A 1 102 ? 8.556 1.924 -22.968 1.00 91.81 102 GLN A N 1
ATOM 838 C CA . GLN A 1 102 ? 8.193 3.136 -23.718 1.00 91.81 102 GLN A CA 1
ATOM 839 C C . GLN A 1 102 ? 6.718 3.145 -24.136 1.00 91.81 102 GLN A C 1
ATOM 841 O O . GLN A 1 102 ? 6.076 4.193 -24.124 1.00 91.81 102 GLN A O 1
ATOM 846 N N . ASP A 1 103 ? 6.173 1.979 -24.488 1.00 93.50 103 ASP A N 1
ATOM 847 C CA . ASP A 1 103 ? 4.760 1.841 -24.829 1.00 93.50 103 ASP A CA 1
ATOM 848 C C . ASP A 1 103 ? 3.915 1.609 -23.570 1.00 93.50 103 ASP A C 1
ATOM 850 O O . ASP A 1 103 ? 4.084 0.614 -22.859 1.00 93.50 103 ASP A O 1
ATOM 854 N N . LEU A 1 104 ? 2.996 2.541 -23.311 1.00 94.38 104 LEU A N 1
ATOM 855 C CA . LEU A 1 104 ? 2.090 2.534 -22.160 1.00 94.38 104 LEU A CA 1
ATOM 856 C C . LEU A 1 104 ? 0.628 2.268 -22.558 1.00 94.38 104 LEU A C 1
ATOM 858 O O . LEU A 1 104 ? -0.256 2.347 -21.704 1.00 94.38 104 LEU A O 1
ATOM 862 N N . ASN A 1 105 ? 0.345 1.951 -23.828 1.00 91.88 105 ASN A N 1
ATOM 863 C CA . ASN A 1 105 ? -1.027 1.770 -24.317 1.00 91.88 105 ASN A CA 1
ATOM 864 C C . ASN A 1 105 ? -1.750 0.581 -23.664 1.00 91.88 105 ASN A C 1
ATOM 866 O O . ASN A 1 105 ? -2.964 0.616 -23.498 1.00 91.88 105 ASN A O 1
ATOM 870 N N . GLY A 1 106 ? -1.011 -0.452 -23.247 1.00 90.81 106 GLY A N 1
ATOM 871 C CA . GLY A 1 106 ? -1.565 -1.613 -22.542 1.00 90.81 106 GLY A CA 1
ATOM 872 C C . GLY A 1 106 ? -1.848 -1.394 -21.050 1.00 90.81 106 GLY A C 1
ATOM 873 O O . GLY A 1 106 ? -2.287 -2.327 -20.380 1.00 90.81 106 GLY A O 1
ATOM 874 N N . ILE A 1 107 ? -1.563 -0.205 -20.508 1.00 94.75 107 ILE A N 1
ATOM 875 C CA . ILE A 1 107 ? -1.739 0.110 -19.084 1.00 94.75 107 ILE A CA 1
ATOM 876 C C . ILE A 1 107 ? -3.079 0.834 -18.879 1.00 94.75 107 ILE A C 1
ATOM 878 O O . ILE A 1 107 ? -3.340 1.803 -19.602 1.00 94.75 107 ILE A O 1
ATOM 882 N N . PRO A 1 108 ? -3.902 0.436 -17.886 1.00 95.44 108 PRO A N 1
ATOM 883 C CA . PRO A 1 108 ? -5.181 1.086 -17.600 1.00 95.44 108 PRO A CA 1
ATOM 884 C C . PRO A 1 108 ? -5.071 2.602 -17.377 1.00 95.44 108 PRO A C 1
ATOM 886 O O . PRO A 1 108 ? -4.083 3.096 -16.832 1.00 95.44 108 PRO A O 1
ATOM 889 N N . ASP A 1 109 ? -6.111 3.337 -17.775 1.00 96.12 109 ASP A N 1
ATOM 890 C CA . ASP A 1 109 ? -6.264 4.773 -17.492 1.00 96.12 109 ASP A CA 1
ATOM 891 C C . ASP A 1 109 ? -6.839 5.048 -16.097 1.00 96.12 109 ASP A C 1
ATOM 893 O O . ASP A 1 109 ? -6.660 6.135 -15.542 1.00 96.12 109 ASP A O 1
ATOM 897 N N . GLU A 1 110 ? -7.509 4.055 -15.513 1.00 96.81 110 GLU A N 1
ATOM 898 C CA . GLU A 1 110 ? -8.146 4.153 -14.207 1.00 96.81 110 GLU A CA 1
ATOM 899 C C . GLU A 1 110 ? -7.832 2.930 -13.347 1.00 96.81 110 GLU A C 1
ATOM 901 O O . GLU A 1 110 ? -7.781 1.804 -13.840 1.00 96.81 110 GLU A O 1
ATOM 906 N N . PHE A 1 111 ? -7.658 3.154 -12.045 1.00 96.25 111 PHE A N 1
ATOM 907 C CA . PHE A 1 111 ? -7.442 2.093 -11.063 1.00 96.25 111 PHE A CA 1
ATOM 908 C C . PHE A 1 111 ? -8.382 2.264 -9.875 1.00 96.25 111 PHE A C 1
ATOM 910 O O . PHE A 1 111 ? -8.640 3.387 -9.420 1.00 96.25 111 PHE A O 1
ATOM 917 N N . THR A 1 112 ? -8.841 1.141 -9.325 1.00 95.75 112 THR A N 1
ATOM 918 C CA . THR A 1 112 ? -9.704 1.133 -8.140 1.00 95.75 112 THR A CA 1
ATOM 919 C C . THR A 1 112 ? -8.996 0.443 -6.987 1.00 95.75 112 THR A C 1
ATOM 921 O O . THR A 1 112 ? -8.908 -0.776 -6.919 1.00 95.75 112 THR A O 1
ATOM 924 N N . TYR A 1 113 ? -8.519 1.232 -6.033 1.00 92.56 113 TYR A N 1
ATOM 925 C CA . TYR A 1 113 ? -7.828 0.755 -4.848 1.00 92.56 113 TYR A CA 1
ATOM 926 C C . TYR A 1 113 ? -8.729 0.682 -3.623 1.00 92.56 113 TYR A C 1
ATOM 928 O O . TYR A 1 113 ? -9.421 1.642 -3.268 1.00 92.56 113 TYR A O 1
ATOM 936 N N . HIS A 1 114 ? -8.583 -0.419 -2.896 1.00 86.75 114 HIS A N 1
ATOM 937 C CA . HIS A 1 114 ? -9.138 -0.626 -1.570 1.00 86.75 114 HIS A CA 1
ATOM 938 C C . HIS A 1 114 ? -8.001 -0.682 -0.555 1.00 86.75 114 HIS A C 1
ATOM 940 O O . HIS A 1 114 ? -7.041 -1.433 -0.718 1.00 86.75 114 HIS A O 1
ATOM 946 N N . LEU A 1 115 ? -8.122 0.110 0.507 1.00 82.25 115 LEU A N 1
ATOM 947 C CA . LEU A 1 115 ? -7.227 0.036 1.651 1.00 82.25 115 LEU A CA 1
ATOM 948 C C . LEU A 1 115 ? -7.935 -0.748 2.748 1.00 82.25 115 LEU A C 1
ATOM 950 O O . LEU A 1 115 ? -8.952 -0.296 3.275 1.00 82.25 115 LEU A O 1
ATOM 954 N N . LYS A 1 116 ? -7.408 -1.920 3.091 1.00 74.38 116 LYS A N 1
ATOM 955 C CA . LYS A 1 116 ? -7.887 -2.686 4.238 1.00 74.38 116 LYS A CA 1
ATOM 956 C C . LYS A 1 116 ? -6.908 -2.511 5.390 1.00 74.38 116 LYS A C 1
ATOM 958 O O . LYS A 1 116 ? -5.753 -2.922 5.311 1.00 74.38 116 LYS A O 1
ATOM 963 N N . THR A 1 117 ? -7.389 -1.905 6.469 1.00 69.56 117 THR A N 1
ATOM 964 C CA . THR A 1 117 ? -6.826 -2.084 7.805 1.00 69.56 117 THR A CA 1
ATOM 965 C C . THR A 1 117 ? -7.614 -3.195 8.476 1.00 69.56 117 THR A C 1
ATOM 967 O O . THR A 1 117 ? -8.842 -3.124 8.599 1.00 69.56 117 THR A O 1
ATOM 970 N N . ARG A 1 118 ? -6.930 -4.266 8.875 1.00 70.56 118 ARG A N 1
ATOM 971 C CA . ARG A 1 118 ? -7.567 -5.330 9.644 1.00 70.56 118 ARG A CA 1
ATOM 972 C C . ARG A 1 118 ? -7.003 -5.302 11.050 1.00 70.56 118 ARG A C 1
ATOM 974 O O . ARG A 1 118 ? -5.821 -5.544 11.264 1.00 70.56 118 ARG A O 1
ATOM 981 N N . ILE A 1 119 ? -7.872 -4.950 11.986 1.00 79.56 119 ILE A N 1
ATOM 982 C CA . ILE A 1 119 ? -7.616 -5.078 13.412 1.00 79.56 119 ILE A CA 1
ATOM 983 C C . ILE A 1 119 ? -8.481 -6.242 13.858 1.00 79.56 119 ILE A C 1
ATOM 985 O O . ILE A 1 119 ? -9.703 -6.166 13.754 1.00 79.56 119 ILE A O 1
ATOM 989 N N . GLN A 1 120 ? -7.843 -7.328 14.274 1.00 80.81 120 GLN A N 1
ATOM 990 C CA . GLN A 1 120 ? -8.530 -8.484 14.830 1.00 80.81 120 GLN A CA 1
ATOM 991 C C . GLN A 1 120 ? -8.467 -8.384 16.351 1.00 80.81 120 GLN A C 1
ATOM 993 O O . GLN A 1 120 ? -7.387 -8.189 16.912 1.00 80.81 120 GLN A O 1
ATOM 998 N N . ARG A 1 121 ? -9.622 -8.498 17.008 1.00 86.94 121 ARG A N 1
ATOM 999 C CA . ARG A 1 121 ? -9.724 -8.596 18.467 1.00 86.94 121 ARG A CA 1
ATOM 1000 C C . ARG A 1 121 ? -9.958 -10.060 18.802 1.00 86.94 121 ARG A C 1
ATOM 1002 O O . ARG A 1 121 ? -10.908 -10.640 18.290 1.00 86.94 121 ARG A O 1
ATOM 1009 N N . ILE A 1 122 ? -9.106 -10.631 19.643 1.00 83.56 122 ILE A N 1
ATOM 1010 C CA . ILE A 1 122 ? -9.192 -12.025 20.074 1.00 83.56 122 ILE A CA 1
ATOM 1011 C C . ILE A 1 122 ? -9.277 -12.024 21.595 1.00 83.56 122 ILE A C 1
ATOM 1013 O O . ILE A 1 122 ? -8.371 -11.540 22.271 1.00 83.56 122 ILE A O 1
ATOM 1017 N N . ASP A 1 123 ? -10.361 -12.559 22.145 1.00 82.69 123 ASP A N 1
ATOM 1018 C CA . ASP A 1 123 ? -10.426 -12.891 23.568 1.00 82.69 123 ASP A CA 1
ATOM 1019 C C . ASP A 1 123 ? -10.330 -14.405 23.800 1.00 82.69 123 ASP A C 1
ATOM 1021 O O . ASP A 1 123 ? -10.470 -15.209 22.877 1.00 82.69 123 ASP A O 1
ATOM 1025 N N . ALA A 1 124 ? -10.084 -14.798 25.052 1.00 74.81 124 ALA A N 1
ATOM 1026 C CA . ALA A 1 124 ? -9.931 -16.200 25.457 1.00 74.81 124 ALA A CA 1
ATOM 1027 C C . ALA A 1 124 ? -11.158 -17.093 25.158 1.00 74.81 124 ALA A C 1
ATOM 1029 O O . ALA A 1 124 ? -11.051 -18.316 25.197 1.00 74.81 124 ALA A O 1
ATOM 1030 N N . SER A 1 125 ? -12.310 -16.488 24.866 1.00 71.19 125 SER A N 1
ATOM 1031 C CA . SER A 1 125 ? -13.588 -17.127 24.528 1.00 71.19 125 SER A CA 1
ATOM 1032 C C . SER A 1 125 ? -13.864 -17.169 23.016 1.00 71.19 125 SER A C 1
ATOM 1034 O O . SER A 1 125 ? -14.897 -17.693 22.606 1.00 71.19 125 SER A O 1
ATOM 1036 N N . GLY A 1 126 ? -12.960 -16.643 22.181 1.00 66.12 126 GLY A N 1
ATOM 1037 C CA . GLY A 1 126 ? -13.134 -16.560 20.728 1.00 66.12 126 GLY A CA 1
ATOM 1038 C C . GLY A 1 126 ? -14.011 -15.392 20.263 1.00 66.12 126 GLY A C 1
ATOM 1039 O O . GLY A 1 126 ? -14.472 -15.392 19.122 1.00 66.12 126 GLY A O 1
ATOM 1040 N N . GLY A 1 127 ? -14.263 -14.401 21.122 1.00 70.56 127 GLY A N 1
ATOM 1041 C CA . GLY A 1 127 ? -14.994 -13.189 20.761 1.00 70.56 127 GLY A CA 1
ATOM 1042 C C . GLY A 1 127 ? -14.248 -12.365 19.709 1.00 70.56 127 GLY A C 1
ATOM 1043 O O . GLY A 1 127 ? -13.029 -12.206 19.779 1.00 70.56 127 GLY A O 1
ATOM 1044 N N . SER A 1 128 ? -15.002 -11.849 18.734 1.00 79.44 128 SER A N 1
ATOM 1045 C CA . SER A 1 128 ? -14.502 -11.133 17.550 1.00 79.44 128 SER A CA 1
ATOM 1046 C C . SER A 1 128 ? -14.754 -9.622 17.632 1.00 79.44 128 SER A C 1
ATOM 1048 O O . SER A 1 128 ? -15.629 -9.153 18.356 1.00 79.44 128 SER A O 1
ATOM 1050 N N . GLU A 1 129 ? -14.012 -8.846 16.842 1.00 86.56 129 GLU A N 1
ATOM 1051 C CA . GLU A 1 129 ? -14.150 -7.401 16.657 1.00 86.56 129 GLU A CA 1
ATOM 1052 C C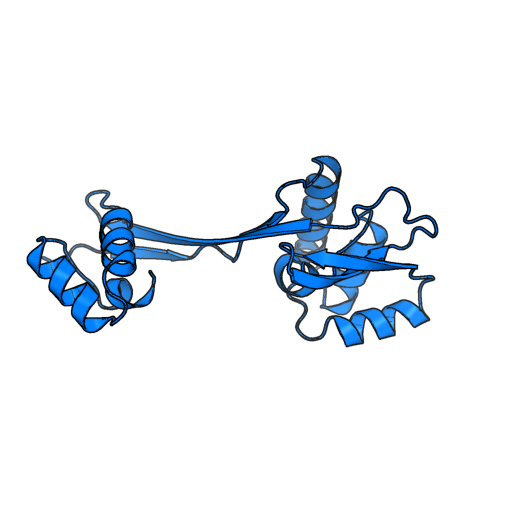 . GLU A 1 129 ? -15.499 -6.927 16.080 1.00 86.56 129 GLU A C 1
ATOM 1054 O O . GLU A 1 129 ? -15.802 -5.732 16.119 1.00 86.56 129 GLU A O 1
ATOM 1059 N N . VAL A 1 130 ? -16.306 -7.836 15.519 1.00 89.25 130 VAL A N 1
ATOM 1060 C CA . VAL A 1 130 ? -17.524 -7.502 14.757 1.00 89.25 130 VAL A CA 1
ATOM 1061 C C . VAL A 1 130 ? -18.506 -6.599 15.523 1.00 89.25 130 VAL A C 1
ATOM 1063 O O . VAL A 1 130 ? -18.901 -5.579 14.947 1.00 89.25 130 VAL A O 1
ATOM 1066 N N . PRO A 1 131 ? -18.883 -6.881 16.788 1.00 90.44 131 PRO A N 1
ATOM 1067 C CA . PRO A 1 131 ? -19.838 -6.044 17.519 1.00 90.44 131 PRO A CA 1
ATOM 1068 C C . PRO A 1 131 ? -19.319 -4.616 17.722 1.00 90.44 131 PRO A C 1
ATOM 1070 O O . PRO A 1 131 ? -20.042 -3.642 17.524 1.00 90.44 131 PRO A O 1
ATOM 1073 N N . TYR A 1 132 ? -18.030 -4.470 18.027 1.00 90.94 132 TYR A N 1
ATOM 1074 C CA . TYR A 1 132 ? -17.418 -3.161 18.242 1.00 90.94 132 TYR A CA 1
ATOM 1075 C C . TYR A 1 132 ? -17.328 -2.347 16.944 1.00 90.94 132 TYR A C 1
ATOM 1077 O O . TYR A 1 132 ? -17.564 -1.137 16.950 1.00 90.94 132 TYR A O 1
ATOM 1085 N N . ARG A 1 133 ? -17.081 -3.010 15.805 1.00 88.81 133 ARG A N 1
ATOM 1086 C CA . ARG A 1 133 ? -17.142 -2.372 14.483 1.00 88.81 133 ARG A CA 1
ATOM 1087 C C . ARG A 1 133 ? -18.557 -1.896 14.141 1.00 88.81 133 ARG A C 1
ATOM 1089 O O . ARG A 1 133 ? -18.705 -0.807 13.592 1.00 88.81 133 ARG A O 1
ATOM 1096 N N . GLN A 1 134 ? -19.592 -2.666 14.479 1.00 91.50 134 GLN A N 1
ATOM 1097 C CA . GLN A 1 134 ? -20.990 -2.251 14.286 1.00 91.50 134 GLN A CA 1
ATOM 1098 C C . GLN A 1 134 ? -21.359 -1.045 15.15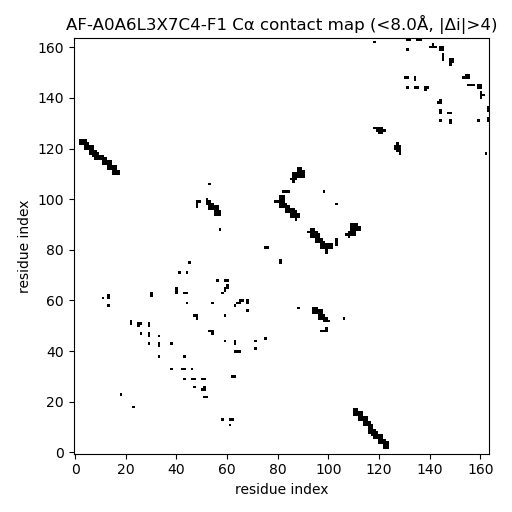9 1.00 91.50 134 GLN A C 1
ATOM 1100 O O . GLN A 1 134 ? -22.032 -0.129 14.688 1.00 91.50 134 GLN A O 1
ATOM 1105 N N . ILE A 1 135 ? -20.887 -1.005 16.407 1.00 92.94 135 ILE A N 1
ATOM 1106 C CA . ILE A 1 135 ? -21.069 0.143 17.307 1.00 92.94 135 ILE A CA 1
ATOM 1107 C C . ILE A 1 135 ? -20.402 1.399 16.736 1.00 92.94 135 ILE A C 1
ATOM 1109 O O . ILE A 1 135 ? -20.987 2.480 16.738 1.00 92.94 135 ILE A O 1
ATOM 1113 N N . ALA A 1 136 ? -19.199 1.271 16.185 1.00 90.44 136 ALA A N 1
ATOM 1114 C CA . ALA A 1 136 ? -18.461 2.404 15.637 1.00 90.44 136 ALA A CA 1
ATOM 1115 C C . ALA A 1 136 ? -19.042 2.988 14.343 1.00 90.44 136 ALA A C 1
ATOM 1117 O O . ALA A 1 136 ? -18.792 4.156 14.035 1.00 90.44 136 ALA A O 1
ATOM 1118 N N . GLN A 1 137 ? -19.832 2.201 13.606 1.00 90.56 137 GLN A N 1
ATOM 1119 C CA . GLN A 1 137 ? -20.635 2.693 12.483 1.00 90.56 137 GLN A CA 1
ATOM 1120 C C . GLN A 1 137 ? -21.811 3.560 12.951 1.00 90.56 137 GLN A C 1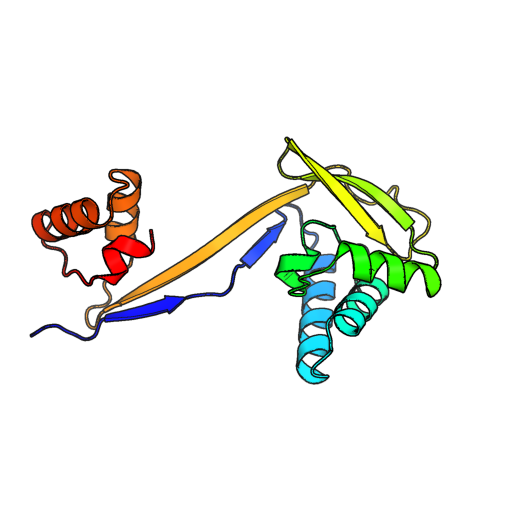
ATOM 1122 O O . GLN A 1 137 ? -22.243 4.442 12.213 1.00 90.56 137 GLN A O 1
ATOM 1127 N N . GLN A 1 138 ? -22.311 3.331 14.169 1.00 92.56 138 GLN A N 1
ATOM 1128 C CA . GLN A 1 138 ? -23.426 4.080 14.754 1.00 92.56 138 GLN A CA 1
ATOM 1129 C C . GLN A 1 138 ? -22.942 5.339 15.478 1.00 92.56 138 GLN A C 1
ATOM 1131 O O . GLN A 1 138 ? -23.560 6.396 15.376 1.00 92.56 138 GLN A O 1
ATOM 1136 N N . VAL A 1 139 ? -21.821 5.234 16.195 1.00 92.69 139 VAL A N 1
ATOM 1137 C CA . VAL A 1 139 ? -21.331 6.279 17.094 1.00 92.69 139 VAL A CA 1
ATOM 1138 C C . VAL A 1 139 ? -19.867 6.578 16.806 1.00 92.69 139 VAL A C 1
ATOM 1140 O O . VAL A 1 139 ? -19.029 5.678 16.777 1.00 92.69 139 VAL A O 1
ATOM 1143 N N . LYS A 1 140 ? -19.525 7.857 16.617 1.00 89.31 140 LYS A N 1
ATOM 1144 C CA . LYS A 1 140 ? -18.139 8.267 16.330 1.00 89.31 140 LYS A CA 1
ATOM 1145 C C . LYS A 1 140 ? -17.292 8.511 17.577 1.00 89.31 140 LYS A C 1
ATOM 1147 O O . LYS A 1 140 ? -16.088 8.286 17.526 1.00 89.31 140 LYS A O 1
ATOM 1152 N N . ALA A 1 141 ? -17.884 8.986 18.672 1.00 94.25 141 ALA A N 1
ATOM 1153 C CA . ALA A 1 141 ? -17.130 9.366 19.861 1.00 94.25 141 ALA A CA 1
ATOM 1154 C C . ALA A 1 141 ? -16.611 8.122 20.616 1.00 94.25 141 ALA A C 1
ATOM 1156 O O . ALA A 1 141 ? -17.419 7.285 21.021 1.00 94.25 141 ALA A O 1
ATOM 1157 N N . PRO A 1 142 ? -15.292 7.995 20.879 1.00 93.19 142 PRO A N 1
ATOM 1158 C CA . PRO A 1 142 ? -14.716 6.807 21.519 1.00 93.19 142 PRO A CA 1
ATOM 1159 C C . PRO A 1 142 ? -15.353 6.438 22.860 1.00 93.19 142 PRO A C 1
ATOM 1161 O O . PRO A 1 142 ? -15.610 5.269 23.128 1.00 93.19 142 PRO A O 1
ATOM 1164 N N . ARG A 1 143 ? -15.646 7.435 23.702 1.00 95.12 143 ARG A N 1
ATOM 1165 C CA . ARG A 1 143 ? -16.251 7.209 25.021 1.00 95.12 143 ARG A CA 1
ATOM 1166 C C . ARG A 1 143 ? -17.669 6.647 24.917 1.00 95.12 143 ARG A C 1
ATOM 1168 O O . ARG A 1 143 ? -18.013 5.735 25.658 1.00 95.12 143 ARG A O 1
ATOM 1175 N N . GLU A 1 144 ? -18.463 7.170 23.991 1.00 95.62 144 GLU A N 1
ATOM 1176 C CA . GLU A 1 144 ? -19.840 6.723 23.767 1.00 95.62 144 GLU A CA 1
ATOM 1177 C C . GLU A 1 144 ? -19.873 5.322 23.144 1.00 95.62 144 GLU A C 1
ATOM 1179 O O . GLU A 1 144 ? -20.707 4.508 23.525 1.00 95.62 144 GLU A O 1
ATOM 1184 N N . ARG A 1 145 ? -18.910 4.987 22.269 1.00 95.25 145 ARG A N 1
ATOM 1185 C CA . ARG A 1 145 ? -18.733 3.610 21.768 1.00 95.25 145 ARG A CA 1
ATOM 1186 C C . ARG A 1 145 ? -18.516 2.618 22.911 1.00 95.25 145 ARG A C 1
ATOM 1188 O O . ARG A 1 145 ? -19.149 1.569 22.938 1.00 95.25 145 ARG A O 1
ATOM 1195 N N . LEU A 1 146 ? -17.632 2.955 23.854 1.00 95.38 146 LEU A N 1
ATOM 1196 C CA . LEU A 1 146 ? -17.350 2.111 25.019 1.00 95.38 146 LEU A CA 1
ATOM 1197 C C . LEU A 1 146 ? -18.571 1.975 25.929 1.00 95.38 146 LEU A C 1
ATOM 1199 O O . LEU A 1 146 ? -18.849 0.881 26.411 1.00 95.38 146 LEU A O 1
ATOM 1203 N N . GLN A 1 147 ? -19.304 3.069 26.140 1.00 95.88 147 GLN A N 1
ATOM 1204 C CA . GLN A 1 147 ? -20.541 3.043 26.912 1.00 95.88 147 GLN A CA 1
ATOM 1205 C C . GLN A 1 147 ? -21.580 2.121 26.262 1.00 95.88 147 GLN A C 1
ATOM 1207 O O . GLN A 1 147 ? -22.088 1.227 26.930 1.00 95.88 147 GLN A O 1
ATOM 1212 N N . LEU A 1 148 ? -21.836 2.273 24.960 1.00 95.50 148 LEU A N 1
ATOM 1213 C CA . LEU A 1 148 ? -22.804 1.443 24.246 1.00 95.50 148 LEU A CA 1
ATOM 1214 C C . LEU A 1 148 ? -22.394 -0.037 24.235 1.00 95.50 148 LEU A C 1
ATOM 1216 O O . LEU A 1 148 ? -23.235 -0.915 24.395 1.00 95.50 148 LEU A O 1
ATOM 1220 N N . ALA A 1 149 ? -21.098 -0.329 24.098 1.00 93.44 149 ALA A N 1
ATOM 1221 C CA . ALA A 1 149 ? -20.592 -1.697 24.178 1.00 93.44 149 ALA A CA 1
ATOM 1222 C C . ALA A 1 149 ? -20.837 -2.319 25.563 1.00 93.44 149 ALA A C 1
ATOM 1224 O O . ALA A 1 149 ? -21.285 -3.461 25.648 1.00 93.44 149 ALA A O 1
ATOM 1225 N N . LEU A 1 150 ? -20.609 -1.559 26.639 1.00 94.19 150 LEU A N 1
ATOM 1226 C CA . LEU A 1 150 ? -20.917 -1.988 28.006 1.00 94.19 150 LEU A CA 1
ATOM 1227 C C . LEU A 1 150 ? -22.418 -2.218 28.217 1.00 94.19 150 LEU A C 1
ATOM 1229 O O . LEU A 1 150 ? -22.800 -3.222 28.812 1.00 94.19 150 LEU A O 1
ATOM 1233 N N . GLU A 1 151 ? -23.266 -1.322 27.711 1.00 95.50 151 GLU A N 1
ATOM 1234 C CA . GLU A 1 151 ? -24.730 -1.448 27.780 1.00 95.50 151 GLU A CA 1
ATOM 1235 C C . GLU A 1 151 ? -25.239 -2.683 27.016 1.00 95.50 151 GLU A C 1
ATOM 1237 O O . GLU A 1 151 ? -26.196 -3.324 27.443 1.00 95.50 151 GLU A O 1
ATOM 1242 N N . GLN A 1 152 ? -24.555 -3.073 25.936 1.00 93.31 152 GLN A N 1
ATOM 1243 C CA . GLN A 1 152 ? -24.812 -4.307 25.183 1.00 93.31 152 GLN A CA 1
ATOM 1244 C C . GLN A 1 152 ? -24.195 -5.563 25.826 1.00 93.31 152 GLN A C 1
ATOM 1246 O O . GLN A 1 152 ? -24.256 -6.648 25.246 1.00 93.31 152 GLN A O 1
ATOM 1251 N N . GLY A 1 153 ? -23.602 -5.443 27.018 1.00 91.06 153 GLY A N 1
ATOM 1252 C CA . GLY A 1 153 ? -23.014 -6.561 27.757 1.00 91.06 153 GLY A CA 1
ATOM 1253 C C . GLY A 1 153 ? -21.674 -7.052 27.201 1.00 91.06 153 GLY A C 1
ATOM 1254 O O . GLY A 1 153 ? -21.221 -8.136 27.568 1.00 91.06 153 GLY A O 1
ATOM 1255 N N . LEU A 1 154 ? -21.025 -6.280 26.325 1.00 90.19 154 LEU A N 1
ATOM 1256 C CA . LEU A 1 154 ? -19.709 -6.616 25.793 1.00 90.19 154 LEU A CA 1
ATOM 1257 C C . LEU A 1 154 ? -18.621 -6.290 26.821 1.00 90.19 154 LEU A C 1
ATOM 1259 O O . LEU A 1 154 ? -18.636 -5.247 27.476 1.00 90.19 154 LEU A O 1
ATOM 1263 N N . ALA A 1 155 ? -17.612 -7.155 26.918 1.00 88.88 155 ALA A N 1
ATOM 1264 C CA . ALA A 1 155 ? -16.393 -6.831 27.649 1.00 88.88 155 ALA A CA 1
ATOM 1265 C C . ALA A 1 155 ? -15.597 -5.777 26.869 1.00 88.88 155 ALA A C 1
ATOM 1267 O O . ALA A 1 155 ? -15.292 -5.986 25.697 1.00 88.88 155 ALA A O 1
ATOM 1268 N N . VAL A 1 156 ? -15.226 -4.665 27.498 1.00 89.56 156 VAL A N 1
ATOM 1269 C CA . VAL A 1 156 ? -14.529 -3.568 26.809 1.00 89.56 156 VAL A CA 1
ATOM 1270 C C . VAL A 1 156 ? -13.107 -3.375 27.317 1.00 89.56 156 VAL A C 1
ATOM 1272 O O . VAL A 1 156 ? -12.817 -3.547 28.502 1.00 89.56 156 VAL A O 1
ATOM 1275 N N . THR A 1 157 ? -12.232 -2.935 26.423 1.00 90.44 157 THR A N 1
ATOM 1276 C CA . THR A 1 157 ? -10.966 -2.282 26.760 1.00 90.44 157 THR A CA 1
ATOM 1277 C C . THR A 1 157 ? -10.944 -0.871 26.174 1.00 90.44 157 THR A C 1
ATOM 1279 O O . THR A 1 157 ? -11.733 -0.542 25.292 1.00 90.44 157 THR A O 1
ATOM 1282 N N . ALA A 1 158 ? -10.007 -0.026 26.609 1.00 89.38 158 ALA A N 1
ATOM 1283 C CA . ALA A 1 158 ? -9.844 1.308 26.027 1.00 89.38 158 ALA A CA 1
ATOM 1284 C C . ALA A 1 158 ? -9.595 1.272 24.503 1.00 89.38 158 ALA A C 1
ATOM 1286 O O . ALA A 1 158 ? -10.016 2.183 23.789 1.00 89.38 158 ALA A O 1
ATOM 1287 N N . LEU A 1 159 ? -8.955 0.210 23.998 1.00 89.06 159 LEU A N 1
ATOM 1288 C CA . LEU A 1 159 ? -8.656 0.042 22.576 1.00 89.06 159 LEU A CA 1
ATOM 1289 C C . LEU A 1 159 ? -9.919 -0.183 21.730 1.00 89.06 159 LEU A C 1
ATOM 1291 O O . LEU A 1 159 ? -9.954 0.236 20.573 1.00 89.06 159 LEU A O 1
ATOM 1295 N N . ASP A 1 160 ? -10.990 -0.730 22.316 1.00 89.31 160 ASP A N 1
ATOM 1296 C CA . ASP A 1 160 ? -12.273 -0.919 21.626 1.00 89.31 160 ASP A CA 1
ATOM 1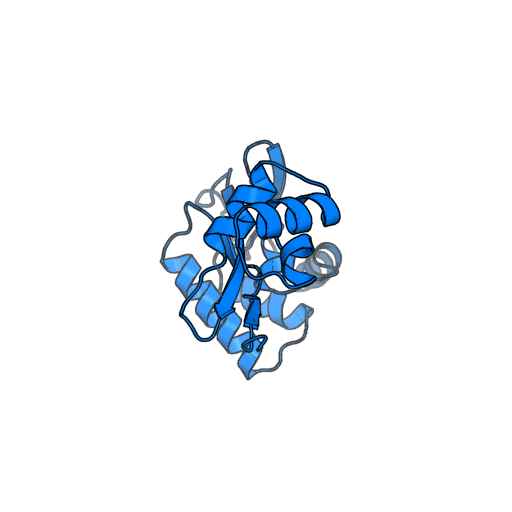297 C C . ASP A 1 160 ? -12.961 0.413 21.275 1.00 89.31 160 ASP A C 1
ATOM 1299 O O . ASP A 1 160 ? -13.826 0.451 20.407 1.00 89.31 160 ASP A O 1
ATOM 1303 N N . GLY A 1 161 ? -12.572 1.525 21.904 1.00 88.19 161 GLY A N 1
ATOM 1304 C CA . GLY A 1 161 ? -13.051 2.857 21.525 1.00 88.19 161 GLY A CA 1
ATOM 1305 C C . GLY A 1 161 ? -12.288 3.460 20.340 1.00 88.19 161 GLY A C 1
ATOM 1306 O O . GLY A 1 161 ? -12.816 4.342 19.657 1.00 88.19 161 GLY A O 1
ATOM 1307 N N . LEU A 1 162 ? -11.056 2.997 20.095 1.00 86.38 162 LEU A N 1
ATOM 1308 C CA . LEU A 1 162 ? -10.077 3.662 19.229 1.00 86.38 162 LEU A CA 1
ATOM 1309 C C . LEU A 1 162 ? -9.965 3.064 17.821 1.00 86.38 162 LEU A C 1
ATOM 1311 O O . LEU A 1 162 ? -9.625 3.789 16.893 1.00 86.38 162 LEU A O 1
ATOM 1315 N N . PHE A 1 163 ? -10.204 1.763 17.653 1.00 81.50 163 PHE A N 1
ATOM 1316 C CA . PHE A 1 163 ? -9.776 1.035 16.450 1.00 81.50 163 PHE A CA 1
ATOM 1317 C C . PHE A 1 163 ? -10.786 0.931 15.299 1.00 81.50 163 PHE A C 1
ATOM 1319 O O . PHE A 1 163 ? -10.410 0.513 14.202 1.00 81.50 163 PHE A O 1
ATOM 1326 N N . TRP A 1 164 ? -12.041 1.312 15.514 1.00 82.25 164 TRP A N 1
ATOM 1327 C CA . TRP A 1 164 ? -13.141 1.078 14.571 1.00 82.25 164 TRP A CA 1
ATOM 1328 C C . TRP A 1 164 ? -13.654 2.367 13.919 1.00 82.25 164 TRP A C 1
ATOM 1330 O O . TRP A 1 164 ? -14.052 2.289 12.739 1.00 82.25 164 TRP A O 1
#

Sequence (164 aa):
MTGRVDYHLEKYLLTEAGEPERLTRQWAEVMRECHDQKSGAEERLRLALLNVDYVTSFELPFRLLLTRA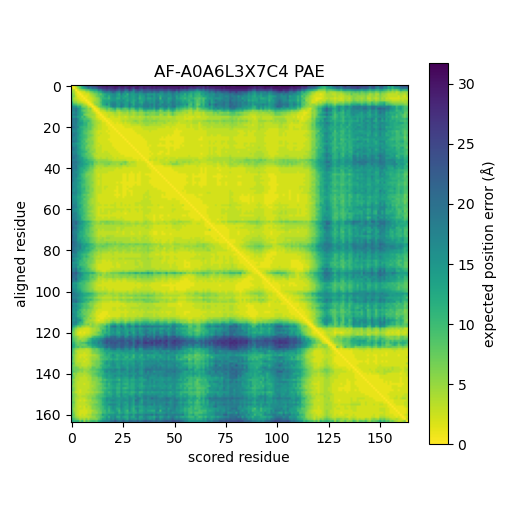PQLIDSIRNEFQLSQKNVLFNGKRFGCVYSLKQDLNGIPDEFTYHLKTRIQRIDASGGSEVPYRQIAQQVKAPRERLQLALEQGLAVTALDGLFW

pLDDT: mean 90.01, std 8.32, range [42.38, 97.19]

Nearest PDB structures (foldseek):
  1ub9-assembly1_A-2  TM=6.121E-01  e=4.273E-01  Pyrococcus horikoshii OT3
  2quf-assembly1_B  TM=5.619E-01  e=4.836E-01  unclassified
  2nyx-assembly2_D  TM=5.566E-01  e=7.461E-01  Mycobacterium tuberculosis H37Rv
  4zzl-assembly1_B  TM=4.963E-01  e=2.275E+00  Pseudomonas aeruginosa
  7d59-assembly1_O  TM=2.745E-01  e=1.017E+00  Homo sapiens

Organism: NCBI:txid158836

Radius of gyration: 20.75 Å; Cα contacts (8 Å, |Δi|>4): 224; chains: 1; bounding box: 44×30×61 Å

Mean predicted aligned error: 8.39 Å